Protein AF-A0AAQ0C1V3-F1 (afdb_monomer_lite)

Sequence (132 aa):
MPTQCWAPFVPSLKGVGTKANGDWIEDELAEVMGDAQLVGDVVSHWKALGENRKTLVFACNVMHSKRLAEAFFAVGVMAAHIDGYMPQHEVDEILRLYKAGKIKVLVSVAMLIKGFDDPAIACLVLAPPPSR

Secondary structure (DSSP, 8-state):
-PPEEE-------TT--B-TTS-B-HHHHHHHHT-HHHHHHHHHHHHHHSTT--EEEEESSHHHHHHHHHHHHHTT--EEEE-TTS-HHHHHHHHHHHHTTS-SEEEEESSTTTT---TT--EEEE-PPPP-

Radius of gyration: 14.63 Å; chains: 1; bounding box: 38×34×39 Å

Organism: NCBI:txid353

Foldseek 3Di:
DAADEDAPDAFDLVPFDADPVRHTDLVSVCPRCQPPVNLLSVLVVCVVPVVLFQAEEEDQDDNSLVSNCVNCVVVVAAEDEDEPVDDPVVVVVVLVCSLVVVHRYYYYYPPPPPPDDDVRHRYYHDPDNDDD

Structure (mmCIF, N/CA/C/O backbone):
data_AF-A0AAQ0C1V3-F1
#
_entry.id   AF-A0AAQ0C1V3-F1
#
loop_
_atom_site.group_PDB
_atom_site.id
_atom_site.type_symbol
_atom_site.label_atom_id
_atom_site.label_alt_id
_atom_site.label_comp_id
_atom_site.label_asym_id
_atom_site.label_entity_id
_atom_site.label_seq_id
_atom_site.pdbx_PDB_ins_code
_atom_site.Cartn_x
_atom_site.Cartn_y
_atom_site.Cartn_z
_atom_site.occupancy
_atom_site.B_iso_or_equiv
_atom_site.auth_seq_id
_atom_site.auth_comp_id
_atom_site.auth_asym_id
_atom_site.auth_atom_id
_atom_site.pdbx_PDB_model_num
ATOM 1 N N . MET A 1 1 ? 2.743 -4.540 20.259 1.00 41.16 1 MET A N 1
ATOM 2 C CA . MET A 1 1 ? 3.044 -5.809 19.554 1.00 41.16 1 MET A CA 1
ATOM 3 C C . MET A 1 1 ? 4.166 -5.536 18.564 1.00 41.16 1 MET A C 1
ATOM 5 O O . MET A 1 1 ? 4.175 -4.425 18.048 1.00 41.16 1 MET A O 1
ATOM 9 N N . PRO A 1 2 ? 5.119 -6.456 18.337 1.00 48.69 2 PRO A N 1
ATOM 10 C CA . PRO A 1 2 ? 6.228 -6.202 17.419 1.00 48.69 2 PRO A CA 1
ATOM 11 C C . PRO A 1 2 ? 5.731 -6.099 15.970 1.00 48.69 2 PRO A C 1
ATOM 13 O O . PRO A 1 2 ? 4.826 -6.831 15.566 1.00 48.69 2 PRO A O 1
ATOM 16 N N . THR A 1 3 ? 6.324 -5.187 15.202 1.00 46.56 3 THR A N 1
ATOM 17 C CA . THR A 1 3 ? 6.099 -5.031 13.761 1.00 46.56 3 THR A CA 1
ATOM 18 C C . THR A 1 3 ? 6.575 -6.294 13.041 1.00 46.56 3 THR A C 1
ATOM 20 O O . THR A 1 3 ? 7.722 -6.705 13.206 1.00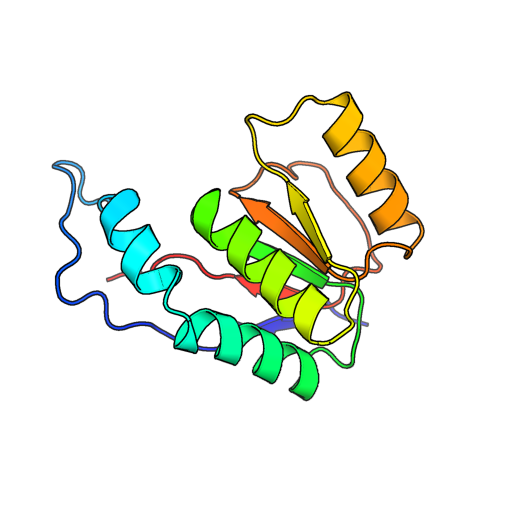 46.56 3 THR A O 1
ATOM 23 N N . GLN A 1 4 ? 5.702 -6.938 12.267 1.00 53.69 4 GLN A N 1
ATOM 24 C CA . GLN A 1 4 ? 6.043 -8.133 11.491 1.00 53.69 4 GLN A CA 1
ATOM 25 C C . GLN A 1 4 ? 6.336 -7.743 10.037 1.00 53.69 4 GLN A C 1
ATOM 27 O O . GLN A 1 4 ? 5.552 -7.031 9.409 1.00 53.69 4 GLN A O 1
ATOM 32 N N . CYS A 1 5 ? 7.468 -8.204 9.503 1.00 51.28 5 CYS A N 1
ATOM 33 C CA . CYS A 1 5 ? 7.867 -8.004 8.111 1.00 51.28 5 CYS A CA 1
ATOM 34 C C . CYS A 1 5 ? 7.591 -9.283 7.314 1.00 51.28 5 CYS A C 1
ATOM 36 O O . CYS A 1 5 ? 8.072 -10.349 7.697 1.00 51.28 5 CYS A O 1
ATOM 38 N N . TRP A 1 6 ? 6.841 -9.178 6.216 1.00 53.44 6 TRP A N 1
ATOM 39 C CA . TRP A 1 6 ? 6.493 -10.310 5.353 1.00 53.44 6 TRP A CA 1
ATOM 40 C C . TRP A 1 6 ? 6.889 -10.026 3.899 1.00 53.44 6 TRP A C 1
ATOM 42 O O . TRP A 1 6 ? 6.559 -8.974 3.353 1.00 53.44 6 TRP A O 1
ATOM 52 N N . ALA A 1 7 ? 7.575 -10.986 3.270 1.00 54.41 7 ALA A N 1
ATOM 53 C CA . ALA A 1 7 ? 7.902 -11.001 1.843 1.00 54.41 7 ALA A CA 1
ATOM 54 C C . ALA A 1 7 ? 7.282 -12.274 1.230 1.00 54.41 7 ALA A C 1
ATOM 56 O O . ALA A 1 7 ? 7.887 -13.342 1.308 1.00 54.41 7 ALA A O 1
ATOM 57 N N . PRO A 1 8 ? 6.035 -12.209 0.729 1.00 47.31 8 PRO A N 1
ATOM 58 C CA . PRO A 1 8 ? 5.234 -13.404 0.453 1.00 47.31 8 PRO A CA 1
ATOM 59 C C . PRO A 1 8 ? 5.656 -14.179 -0.802 1.00 47.31 8 PRO A C 1
ATOM 61 O O . PRO A 1 8 ? 5.300 -15.347 -0.929 1.00 47.31 8 PRO A O 1
ATOM 64 N N . PHE A 1 9 ? 6.403 -13.573 -1.730 1.00 51.69 9 PHE A N 1
ATOM 65 C CA . PHE A 1 9 ? 6.738 -14.228 -2.991 1.00 51.69 9 PHE A CA 1
ATOM 66 C C . PHE A 1 9 ? 7.988 -13.639 -3.653 1.00 51.69 9 PHE A C 1
ATOM 68 O O . PHE A 1 9 ? 8.210 -12.429 -3.614 1.00 51.69 9 PHE A O 1
ATOM 75 N N . VAL A 1 10 ? 8.778 -14.506 -4.291 1.00 54.78 10 VAL A N 1
ATOM 76 C CA . VAL A 1 10 ? 9.907 -14.138 -5.154 1.00 54.78 10 VAL A CA 1
ATOM 77 C C . VAL A 1 10 ? 9.465 -14.342 -6.607 1.00 54.78 10 VAL A C 1
ATOM 79 O O . VAL A 1 10 ? 9.439 -15.485 -7.068 1.00 54.78 10 VAL A O 1
ATOM 82 N N . PRO A 1 11 ? 9.081 -13.281 -7.338 1.00 54.84 11 PRO A N 1
ATOM 83 C CA . PRO A 1 11 ? 8.719 -13.415 -8.742 1.00 54.84 11 PRO A CA 1
ATOM 84 C C . PRO A 1 11 ? 9.906 -13.848 -9.595 1.00 54.84 11 PRO A C 1
ATOM 86 O O . PRO A 1 11 ? 11.049 -13.452 -9.363 1.00 54.84 11 PRO A O 1
ATOM 89 N N . SER A 1 12 ? 9.630 -14.658 -10.619 1.00 52.31 12 SER A N 1
ATOM 90 C CA . SER A 1 12 ? 10.643 -15.018 -11.606 1.00 52.31 12 SER A CA 1
ATOM 91 C C . SER A 1 12 ? 10.926 -13.811 -12.501 1.00 52.31 12 SER A C 1
ATOM 93 O O . SER A 1 12 ? 10.111 -13.462 -13.345 1.00 52.31 12 SER A O 1
ATOM 95 N N . LEU A 1 13 ? 12.099 -13.194 -12.351 1.00 57.50 13 LEU A N 1
ATOM 96 C CA . LEU A 1 13 ? 12.545 -12.061 -13.177 1.00 57.50 13 LEU A CA 1
ATOM 97 C C . LEU A 1 13 ? 13.095 -12.485 -14.556 1.00 57.50 13 LEU A C 1
ATOM 99 O O . LEU A 1 13 ? 13.924 -11.790 -15.147 1.00 57.50 13 LEU A O 1
ATOM 103 N N . LYS A 1 14 ? 12.695 -13.652 -15.078 1.00 52.41 14 LYS A N 1
ATOM 104 C CA . LYS A 1 14 ? 13.145 -14.111 -16.400 1.00 52.41 14 LYS A CA 1
ATOM 105 C C . LYS A 1 14 ? 12.630 -13.147 -17.472 1.00 52.41 14 LYS A C 1
ATOM 107 O O . LYS A 1 14 ? 11.437 -13.118 -17.739 1.00 52.41 14 LYS A O 1
ATOM 112 N N . GLY A 1 15 ? 13.545 -12.415 -18.104 1.00 53.94 15 GLY A N 1
ATOM 113 C CA . GLY A 1 15 ? 13.232 -11.475 -19.182 1.00 53.94 15 GLY A CA 1
ATOM 114 C C . GLY A 1 15 ? 13.346 -10.001 -18.801 1.00 53.94 15 GLY A C 1
ATOM 115 O O . GLY A 1 15 ? 13.261 -9.181 -19.700 1.00 53.94 15 GLY A O 1
ATOM 116 N N . VAL A 1 16 ? 13.603 -9.673 -17.528 1.00 56.62 16 VAL A N 1
ATOM 117 C CA . VAL A 1 16 ? 13.921 -8.298 -17.116 1.00 56.62 16 VAL A CA 1
ATOM 118 C C . VAL A 1 16 ? 15.374 -7.997 -17.487 1.00 56.62 16 VAL A C 1
ATOM 120 O O . VAL A 1 16 ? 16.303 -8.677 -17.047 1.00 56.62 16 VAL A O 1
ATOM 123 N N . GLY A 1 17 ? 15.581 -6.992 -18.320 1.00 58.44 17 GLY A N 1
ATOM 124 C CA . GLY A 1 17 ? 16.875 -6.479 -18.721 1.00 58.44 17 GLY A CA 1
ATOM 125 C C . GLY A 1 17 ? 17.565 -5.729 -17.586 1.00 58.44 17 GLY A C 1
ATOM 126 O O . GLY A 1 17 ? 16.956 -5.276 -16.614 1.00 58.44 17 GLY A O 1
ATOM 127 N N . THR A 1 18 ? 18.880 -5.597 -17.710 1.00 58.47 18 THR A N 1
ATOM 128 C CA . THR A 1 18 ? 19.730 -4.905 -16.737 1.00 58.47 18 THR A CA 1
ATOM 129 C C . THR A 1 18 ? 20.393 -3.695 -17.373 1.00 58.47 18 THR A C 1
ATOM 131 O O . THR A 1 18 ? 20.932 -3.781 -18.479 1.00 58.47 18 THR A O 1
ATOM 134 N N . LYS A 1 19 ? 20.403 -2.578 -16.645 1.00 61.22 19 LYS A N 1
ATOM 135 C CA . LYS A 1 19 ? 21.213 -1.398 -16.953 1.00 61.22 19 LYS A CA 1
ATOM 136 C C . LYS A 1 19 ? 22.705 -1.753 -16.833 1.00 61.22 19 LYS A C 1
ATOM 138 O O . LYS A 1 19 ? 23.089 -2.712 -16.165 1.00 61.22 19 LYS A O 1
ATOM 143 N N . ALA A 1 20 ? 23.571 -0.953 -17.457 1.00 56.00 20 ALA A N 1
ATOM 144 C CA . ALA A 1 20 ? 25.024 -1.184 -17.482 1.00 56.00 20 ALA A CA 1
ATOM 145 C C . ALA A 1 20 ? 25.689 -1.202 -16.087 1.00 56.00 20 ALA A C 1
ATOM 147 O O . ALA A 1 20 ? 26.798 -1.708 -15.939 1.00 56.00 20 ALA A O 1
ATOM 148 N N . ASN A 1 21 ? 25.015 -0.665 -15.068 1.00 56.31 21 ASN A N 1
ATOM 149 C CA . ASN A 1 21 ? 25.453 -0.654 -13.673 1.00 56.31 21 ASN A CA 1
ATOM 150 C C . ASN A 1 21 ? 25.007 -1.896 -12.871 1.00 56.31 21 ASN A C 1
ATOM 152 O O . ASN A 1 21 ? 25.318 -1.984 -11.687 1.00 56.31 21 ASN A O 1
ATOM 156 N N . GLY A 1 22 ? 24.303 -2.847 -13.493 1.00 54.12 22 GLY A N 1
ATOM 157 C CA . GLY A 1 22 ? 23.808 -4.059 -12.837 1.00 54.12 22 GLY A CA 1
ATOM 158 C C . GLY A 1 22 ? 22.430 -3.925 -12.182 1.00 54.12 22 GLY A C 1
ATOM 159 O O . GLY A 1 22 ? 21.919 -4.932 -11.694 1.00 54.12 22 GLY A O 1
ATOM 160 N N . ASP A 1 23 ? 21.810 -2.742 -12.214 1.00 56.88 23 ASP A N 1
ATOM 161 C CA . ASP A 1 23 ? 20.431 -2.556 -11.759 1.00 56.88 23 ASP A CA 1
ATOM 162 C C . ASP A 1 23 ? 19.435 -3.079 -12.800 1.00 56.88 23 ASP A C 1
ATOM 164 O O . ASP A 1 23 ? 19.686 -3.042 -14.008 1.00 56.88 23 ASP A O 1
ATOM 168 N N . TRP A 1 24 ? 18.271 -3.535 -12.344 1.00 57.62 24 TRP A N 1
ATOM 169 C CA . TRP A 1 24 ? 17.168 -3.895 -13.232 1.00 57.62 24 TRP A CA 1
ATOM 170 C C . TRP A 1 24 ? 16.644 -2.669 -13.994 1.00 57.62 24 TRP A C 1
ATOM 172 O O . TRP A 1 24 ? 16.642 -1.544 -13.483 1.00 57.62 24 TRP A O 1
ATOM 182 N N . ILE A 1 25 ? 16.177 -2.881 -15.225 1.00 66.69 25 ILE A N 1
ATOM 183 C CA . ILE A 1 25 ? 15.401 -1.872 -15.950 1.00 66.69 25 ILE A CA 1
ATOM 184 C C . ILE A 1 25 ? 14.067 -1.709 -15.213 1.00 66.69 25 ILE A C 1
ATOM 186 O O . ILE A 1 25 ? 13.277 -2.644 -15.121 1.00 66.69 25 ILE A O 1
ATOM 190 N N . GLU A 1 26 ? 13.844 -0.520 -14.649 1.00 62.66 26 GLU A N 1
ATOM 191 C CA . GLU A 1 26 ? 12.708 -0.219 -13.765 1.00 62.66 26 GLU A CA 1
ATOM 192 C C . GLU A 1 26 ? 11.346 -0.492 -14.409 1.00 62.66 26 GLU A C 1
ATOM 194 O O . GLU A 1 26 ? 10.446 -0.967 -13.718 1.00 62.66 26 GLU A O 1
ATOM 199 N N . ASP A 1 27 ? 11.214 -0.236 -15.713 1.00 63.22 27 ASP A N 1
ATOM 200 C CA . ASP A 1 27 ? 9.973 -0.438 -16.466 1.00 63.22 27 ASP A CA 1
ATOM 201 C C . ASP A 1 27 ? 9.672 -1.925 -16.693 1.00 63.22 27 ASP A C 1
ATOM 203 O O . ASP A 1 27 ? 8.562 -2.379 -16.439 1.00 63.22 27 ASP A O 1
ATOM 207 N N . GLU A 1 28 ? 10.665 -2.726 -17.078 1.00 65.00 28 GLU A N 1
ATOM 208 C CA . GLU A 1 28 ? 10.483 -4.173 -17.264 1.00 65.00 28 GLU A CA 1
ATOM 209 C C . GLU A 1 28 ? 10.255 -4.883 -15.922 1.00 65.00 28 GLU A C 1
ATOM 211 O O . GLU A 1 28 ? 9.440 -5.799 -15.799 1.00 65.00 28 GLU A O 1
ATOM 216 N N . LEU A 1 29 ? 10.919 -4.405 -14.868 1.00 63.66 29 LEU A N 1
ATOM 217 C CA . LEU A 1 29 ? 10.651 -4.850 -13.509 1.00 63.66 29 LEU A CA 1
ATOM 218 C C . LEU A 1 29 ? 9.227 -4.470 -13.069 1.00 63.66 29 LEU A C 1
ATOM 220 O O . LEU A 1 29 ? 8.579 -5.249 -12.371 1.00 63.66 29 LEU A O 1
ATOM 224 N N . ALA A 1 30 ? 8.724 -3.299 -13.476 1.00 62.28 30 ALA A N 1
ATOM 225 C CA . ALA A 1 30 ? 7.355 -2.862 -13.208 1.00 62.28 30 ALA A CA 1
ATOM 226 C C . ALA A 1 30 ? 6.318 -3.827 -13.765 1.00 62.28 30 ALA A C 1
ATOM 228 O O . ALA A 1 30 ? 5.297 -4.050 -13.119 1.00 62.28 30 ALA A O 1
ATOM 229 N N . GLU A 1 31 ? 6.556 -4.355 -14.962 1.00 66.50 31 GLU A N 1
ATOM 230 C CA . GLU A 1 31 ? 5.628 -5.272 -15.613 1.00 66.50 31 GLU A CA 1
ATOM 231 C C . GLU A 1 31 ? 5.538 -6.587 -14.845 1.00 66.50 31 GLU A C 1
ATOM 233 O O . GLU A 1 31 ? 4.436 -7.017 -14.507 1.00 66.50 31 GLU A O 1
ATOM 238 N N . VAL A 1 32 ? 6.685 -7.166 -14.478 1.00 65.06 32 VAL A N 1
ATOM 239 C CA . VAL A 1 32 ? 6.737 -8.424 -13.717 1.00 65.06 32 VAL A CA 1
ATOM 240 C C . VAL A 1 32 ? 6.178 -8.251 -12.302 1.00 65.06 32 VAL A C 1
ATOM 242 O O . VAL A 1 32 ? 5.419 -9.090 -11.822 1.00 65.06 32 VAL A O 1
ATOM 245 N N . MET A 1 33 ? 6.527 -7.158 -11.620 1.00 64.19 33 MET A N 1
ATOM 246 C CA . MET A 1 33 ? 6.052 -6.884 -10.256 1.00 64.19 33 MET A CA 1
ATOM 247 C C . MET A 1 33 ? 4.602 -6.381 -10.228 1.00 64.19 33 MET A C 1
ATOM 249 O O . MET A 1 33 ? 3.918 -6.505 -9.219 1.00 64.19 33 MET A O 1
ATOM 253 N N . GLY A 1 34 ? 4.130 -5.788 -11.320 1.00 58.06 34 GLY A N 1
ATOM 254 C CA . GLY A 1 34 ? 2.763 -5.313 -11.486 1.00 58.06 34 GLY A CA 1
ATOM 255 C C . GLY A 1 34 ? 1.806 -6.381 -12.008 1.00 58.06 34 GLY A C 1
ATOM 256 O O . GLY A 1 34 ? 0.646 -6.041 -12.260 1.00 58.06 34 GLY A O 1
ATOM 257 N N . ASP A 1 35 ? 2.271 -7.619 -12.204 1.00 68.56 35 ASP A N 1
ATOM 258 C CA . ASP A 1 35 ? 1.442 -8.751 -12.606 1.00 68.56 35 ASP A CA 1
ATOM 259 C C . ASP A 1 35 ? 0.248 -8.903 -11.646 1.00 68.56 35 ASP A C 1
ATOM 261 O O . ASP A 1 35 ? 0.384 -8.840 -10.419 1.00 68.56 35 ASP A O 1
ATOM 265 N N . ALA A 1 36 ? -0.948 -9.067 -12.216 1.00 61.41 36 ALA A N 1
ATOM 266 C CA . ALA A 1 36 ? -2.195 -9.121 -11.460 1.00 61.41 36 ALA A CA 1
ATOM 267 C C . ALA A 1 36 ? -2.211 -10.267 -10.435 1.00 61.41 36 ALA A C 1
ATOM 269 O O . ALA A 1 36 ? -2.813 -10.120 -9.367 1.00 61.41 36 ALA A O 1
ATOM 270 N N . GLN A 1 37 ? -1.529 -11.378 -10.729 1.00 65.00 37 GLN A N 1
ATOM 271 C CA . GLN A 1 37 ? -1.379 -12.493 -9.804 1.00 65.00 37 GLN A CA 1
ATOM 272 C C . GLN A 1 37 ? -0.539 -12.081 -8.592 1.00 65.00 37 GLN A C 1
ATOM 274 O O . GLN A 1 37 ? -0.953 -12.310 -7.459 1.00 65.00 37 GLN A O 1
ATOM 279 N N . LEU A 1 38 ? 0.581 -11.387 -8.812 1.00 66.50 38 LEU A N 1
ATOM 280 C CA . LEU A 1 38 ? 1.462 -10.944 -7.730 1.00 66.50 38 LEU A CA 1
ATOM 281 C C . LEU A 1 38 ? 0.771 -9.938 -6.802 1.00 66.50 38 LEU A C 1
ATOM 283 O O . LEU A 1 38 ? 0.845 -10.048 -5.577 1.00 66.50 38 LEU A O 1
ATOM 287 N N . VAL A 1 39 ? 0.046 -8.982 -7.382 1.00 72.00 39 VAL A N 1
ATOM 288 C CA . VAL A 1 39 ? -0.744 -7.999 -6.627 1.00 72.00 39 VAL A CA 1
ATOM 289 C C . VAL A 1 39 ? -1.861 -8.690 -5.829 1.00 72.00 39 VAL A C 1
ATOM 291 O O . VAL A 1 39 ? -2.069 -8.377 -4.652 1.00 72.00 39 VAL A O 1
ATOM 294 N N . GLY A 1 40 ? -2.555 -9.661 -6.432 1.00 68.19 40 GLY A N 1
ATOM 295 C CA . GLY A 1 40 ? -3.589 -10.457 -5.764 1.00 68.19 40 GLY A CA 1
ATOM 296 C C . GLY A 1 40 ? -3.047 -11.309 -4.612 1.00 68.19 40 GLY A C 1
ATOM 297 O O . GLY A 1 40 ? -3.672 -11.388 -3.545 1.00 68.19 40 GLY A O 1
ATOM 298 N N . ASP A 1 41 ? -1.857 -11.884 -4.784 1.00 75.44 41 ASP A N 1
ATOM 299 C CA . ASP A 1 41 ? -1.170 -12.656 -3.752 1.00 75.44 41 ASP A CA 1
ATOM 300 C C . ASP A 1 41 ? -0.799 -11.771 -2.558 1.00 75.44 41 ASP A C 1
ATOM 302 O O . ASP A 1 41 ? -1.008 -12.182 -1.415 1.00 75.44 41 ASP A O 1
ATOM 306 N N . VAL A 1 42 ? -0.332 -10.536 -2.782 1.00 77.88 42 VAL A N 1
ATOM 307 C CA . VAL A 1 42 ? -0.023 -9.586 -1.695 1.00 77.88 42 VAL A CA 1
ATOM 308 C C . VAL A 1 42 ? -1.259 -9.296 -0.839 1.00 77.88 42 VAL A C 1
ATOM 310 O O . VAL A 1 42 ? -1.188 -9.376 0.391 1.00 77.88 42 VAL A O 1
ATOM 313 N N . VAL A 1 43 ? -2.405 -9.005 -1.461 1.00 81.56 43 VAL A N 1
ATOM 314 C CA . VAL A 1 43 ? -3.658 -8.721 -0.738 1.00 81.56 43 VAL A CA 1
ATOM 315 C C . VAL A 1 43 ? -4.157 -9.959 0.016 1.00 81.56 43 VAL A C 1
ATOM 317 O O . VAL A 1 43 ? -4.586 -9.856 1.170 1.00 81.56 43 VAL A O 1
ATOM 320 N N . SER A 1 44 ? -4.062 -11.139 -0.601 1.00 80.19 44 SER A N 1
ATOM 321 C CA . SER A 1 44 ? -4.478 -12.410 0.005 1.00 80.19 44 SER A CA 1
ATOM 322 C C . SER A 1 44 ? -3.624 -12.770 1.223 1.00 80.19 44 SER A C 1
ATOM 324 O O . SER A 1 44 ? -4.163 -13.080 2.289 1.00 80.19 44 SER A O 1
ATOM 326 N N . HIS A 1 45 ? -2.299 -12.639 1.112 1.00 78.50 45 HIS A N 1
ATOM 327 C CA . HIS A 1 45 ? -1.375 -12.842 2.229 1.00 78.50 45 HIS A CA 1
ATOM 328 C C . HIS A 1 45 ? -1.594 -11.817 3.338 1.00 78.50 45 HIS A C 1
ATOM 330 O O . HIS A 1 45 ? -1.631 -12.178 4.515 1.00 78.50 45 HIS A O 1
ATOM 336 N N . TRP A 1 46 ? -1.804 -10.546 2.986 1.00 83.69 46 TRP A N 1
ATOM 337 C CA . TRP A 1 46 ? -2.136 -9.515 3.963 1.00 83.69 46 TRP A CA 1
ATOM 338 C C . TRP A 1 46 ? -3.430 -9.836 4.719 1.00 83.69 46 TRP A C 1
ATOM 340 O O . TRP A 1 46 ? -3.498 -9.647 5.932 1.00 83.69 46 TRP A O 1
ATOM 350 N N . LYS A 1 47 ? -4.446 -10.380 4.046 1.00 80.44 47 LYS A N 1
ATOM 351 C CA . LYS A 1 47 ? -5.696 -10.786 4.698 1.00 80.44 47 LYS A CA 1
ATOM 352 C C . LYS A 1 47 ? -5.495 -11.975 5.643 1.00 80.44 47 LYS A C 1
ATOM 354 O O . LYS A 1 47 ? -6.093 -11.992 6.715 1.00 80.44 47 LYS A O 1
ATOM 359 N N . ALA A 1 48 ? -4.649 -12.934 5.265 1.00 77.62 48 ALA A N 1
ATOM 360 C CA . ALA A 1 48 ? -4.366 -14.126 6.063 1.00 77.62 48 ALA A CA 1
ATOM 361 C C . ALA A 1 48 ? -3.458 -13.853 7.279 1.00 77.62 48 ALA A C 1
ATOM 363 O O . ALA A 1 48 ? -3.661 -14.447 8.333 1.00 77.62 48 ALA A O 1
ATOM 364 N N . LEU A 1 49 ? -2.468 -12.964 7.141 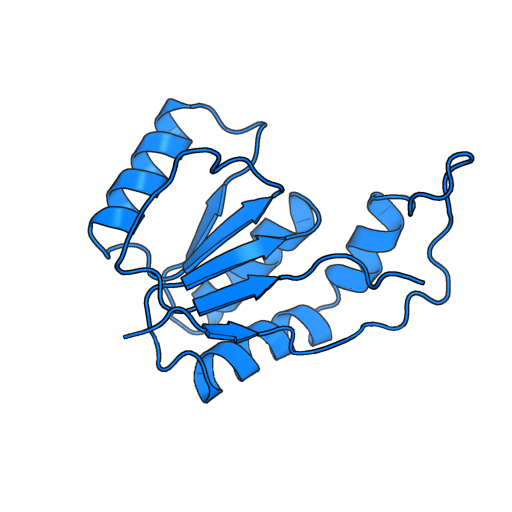1.00 70.62 49 LEU A N 1
ATOM 365 C CA . LEU A 1 49 ? -1.378 -12.775 8.117 1.00 70.62 49 LEU A CA 1
ATOM 366 C C . LEU A 1 49 ? -1.366 -11.382 8.761 1.00 70.62 49 LEU A C 1
ATOM 368 O O . LEU A 1 49 ? -0.881 -11.177 9.876 1.00 70.62 49 LEU A O 1
ATOM 372 N N . GLY A 1 50 ? -1.873 -10.383 8.045 1.00 67.62 50 GLY A N 1
ATOM 373 C CA . GLY A 1 50 ? -1.903 -8.995 8.489 1.00 67.62 50 GLY A CA 1
ATOM 374 C C . GLY A 1 50 ? -2.975 -8.720 9.538 1.00 67.62 50 GLY A C 1
ATOM 375 O O . GLY A 1 50 ? -2.902 -7.670 10.171 1.00 67.62 50 GLY A O 1
ATOM 376 N N . GLU A 1 51 ? -3.936 -9.630 9.749 1.00 70.69 51 GLU A N 1
ATOM 377 C CA . GLU A 1 51 ? -5.059 -9.490 10.698 1.00 70.69 51 GLU A CA 1
ATOM 378 C C . GLU A 1 51 ? -5.806 -8.142 10.569 1.00 70.69 51 GLU A C 1
ATOM 380 O O . GLU A 1 51 ? -6.294 -7.582 11.548 1.00 70.69 51 GLU A O 1
ATOM 385 N N . ASN A 1 52 ? -5.866 -7.563 9.360 1.00 75.12 52 ASN A N 1
ATOM 386 C CA . ASN A 1 52 ? -6.462 -6.241 9.108 1.00 75.12 52 ASN A CA 1
ATOM 387 C C . ASN A 1 52 ? -5.831 -5.093 9.941 1.00 75.12 52 ASN A C 1
ATOM 389 O O . ASN A 1 52 ? -6.472 -4.084 10.287 1.00 75.12 52 ASN A O 1
ATOM 393 N N . ARG A 1 53 ? -4.549 -5.244 10.295 1.00 82.38 53 ARG A N 1
ATOM 394 C CA . ARG A 1 53 ? -3.769 -4.240 11.024 1.00 82.38 53 ARG A CA 1
ATOM 395 C C . ARG A 1 53 ? -3.337 -3.100 10.103 1.00 82.38 53 ARG A C 1
ATOM 397 O O . ARG A 1 53 ? -3.295 -3.221 8.879 1.00 82.38 53 ARG A O 1
ATOM 404 N N . LYS A 1 54 ? -3.020 -1.959 10.710 1.00 87.00 54 LYS A N 1
ATOM 405 C CA . LYS A 1 54 ? -2.490 -0.794 9.998 1.00 87.00 54 LYS A CA 1
ATOM 406 C C . LYS A 1 54 ? -1.135 -1.143 9.376 1.00 87.00 54 LYS A C 1
ATOM 408 O O . LYS A 1 54 ? -0.265 -1.691 10.058 1.00 87.00 54 LYS A O 1
ATOM 413 N N . THR A 1 55 ? -1.013 -0.906 8.073 1.00 86.81 55 THR A N 1
ATOM 414 C CA . THR A 1 55 ? 0.021 -1.527 7.235 1.00 86.81 55 THR A CA 1
ATOM 415 C C . THR A 1 55 ? 0.676 -0.515 6.316 1.00 86.81 55 THR A C 1
ATOM 417 O O . THR A 1 55 ? -0.001 0.300 5.691 1.00 86.81 55 THR A O 1
ATOM 420 N N . LEU A 1 56 ? 1.994 -0.634 6.195 1.00 86.62 56 LEU A N 1
ATOM 421 C CA . LEU A 1 56 ? 2.794 0.099 5.231 1.00 86.62 56 LEU A CA 1
ATOM 422 C C . LEU A 1 56 ? 3.354 -0.876 4.185 1.00 86.62 56 LEU A C 1
ATOM 424 O O . LEU A 1 56 ? 3.910 -1.920 4.531 1.00 86.62 56 LEU A O 1
ATOM 428 N N . VAL A 1 57 ? 3.211 -0.535 2.908 1.00 85.25 57 VAL A N 1
ATOM 429 C CA . VAL A 1 57 ? 3.664 -1.339 1.767 1.00 85.25 57 VAL A CA 1
ATOM 430 C C . VAL A 1 57 ? 4.665 -0.529 0.954 1.00 85.25 57 VAL A C 1
ATOM 432 O O . VAL A 1 57 ? 4.398 0.624 0.622 1.00 85.25 57 VAL A O 1
ATOM 435 N N . PHE A 1 58 ? 5.800 -1.128 0.603 1.00 81.94 58 PHE A N 1
ATOM 436 C CA . PHE A 1 58 ? 6.777 -0.526 -0.300 1.00 81.94 58 PHE A CA 1
ATOM 437 C C . PHE A 1 58 ? 6.669 -1.146 -1.689 1.00 81.94 58 PHE A C 1
ATOM 439 O O . PHE A 1 58 ? 6.949 -2.332 -1.870 1.00 81.94 58 PHE A O 1
ATOM 446 N N . ALA 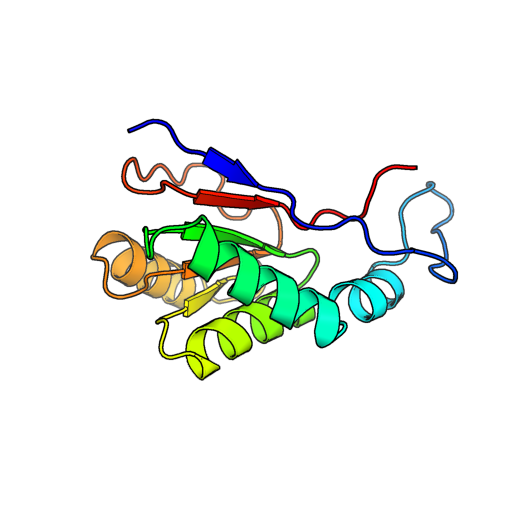A 1 59 ? 6.280 -0.328 -2.663 1.00 81.69 59 ALA A N 1
ATOM 447 C CA . ALA A 1 59 ? 6.217 -0.710 -4.066 1.00 81.69 59 ALA A CA 1
ATOM 448 C C . ALA A 1 59 ? 7.516 -0.347 -4.800 1.00 81.69 59 ALA A C 1
ATOM 450 O O . ALA A 1 59 ? 8.230 0.583 -4.419 1.00 81.69 59 ALA A O 1
ATOM 451 N N . CYS A 1 60 ? 7.784 -1.050 -5.900 1.00 74.62 60 CYS A N 1
ATOM 452 C CA . CYS A 1 60 ? 8.969 -0.827 -6.729 1.00 74.62 60 CYS A CA 1
ATOM 453 C C . CYS A 1 60 ? 8.888 0.443 -7.597 1.00 74.62 60 CYS A C 1
ATOM 455 O O . CYS A 1 60 ? 9.923 1.012 -7.919 1.00 74.62 60 CYS A O 1
ATOM 457 N N . ASN A 1 61 ? 7.685 0.903 -7.965 1.00 78.00 61 ASN A N 1
ATOM 458 C CA . ASN A 1 61 ? 7.462 2.138 -8.727 1.00 78.00 61 ASN A CA 1
ATOM 459 C C . ASN A 1 61 ? 6.022 2.671 -8.568 1.00 78.00 61 ASN A C 1
ATOM 461 O O . ASN A 1 61 ? 5.165 2.064 -7.914 1.00 78.00 61 ASN A O 1
ATOM 465 N N . VAL A 1 62 ? 5.759 3.818 -9.200 1.00 84.38 62 VAL A N 1
ATOM 466 C CA . VAL A 1 62 ? 4.467 4.526 -9.186 1.00 84.38 62 VAL A CA 1
ATOM 467 C C . VAL A 1 62 ? 3.326 3.666 -9.724 1.00 84.38 62 VAL A C 1
ATOM 469 O O . VAL A 1 62 ? 2.269 3.602 -9.103 1.00 84.38 62 VAL A O 1
ATOM 472 N N . MET A 1 63 ? 3.527 2.955 -10.832 1.00 83.38 63 MET A N 1
ATOM 473 C CA . MET A 1 63 ? 2.474 2.115 -11.412 1.00 83.38 63 MET A CA 1
ATOM 474 C C . MET A 1 63 ? 2.083 0.975 -10.462 1.00 83.38 63 MET A C 1
ATOM 476 O O . MET A 1 63 ? 0.903 0.763 -10.186 1.00 83.38 63 MET A O 1
ATOM 480 N N . HIS A 1 64 ? 3.073 0.276 -9.908 1.00 80.81 64 HIS A N 1
ATOM 481 C CA . HIS A 1 64 ? 2.850 -0.828 -8.981 1.00 80.81 64 HIS A CA 1
ATOM 482 C C . HIS A 1 64 ? 2.173 -0.359 -7.685 1.00 80.81 64 HIS A C 1
ATOM 484 O O . HIS A 1 64 ? 1.229 -0.995 -7.221 1.00 80.81 64 HIS A O 1
ATOM 490 N N . SER A 1 65 ? 2.585 0.784 -7.123 1.00 86.62 65 SER A N 1
ATOM 491 C CA . SER A 1 65 ? 1.937 1.317 -5.914 1.00 86.62 65 SER A CA 1
ATOM 492 C C . SER A 1 65 ? 0.456 1.643 -6.116 1.00 86.62 65 SER A C 1
ATOM 494 O O . SER A 1 65 ? -0.352 1.341 -5.237 1.00 86.62 65 SER A O 1
ATOM 496 N N . LYS A 1 66 ? 0.089 2.200 -7.276 1.00 89.94 66 LYS A N 1
ATOM 497 C CA . LYS A 1 66 ? -1.311 2.465 -7.634 1.00 89.94 66 LYS A CA 1
ATOM 498 C C . LYS A 1 66 ? -2.110 1.169 -7.759 1.00 89.94 66 LYS A C 1
ATOM 500 O O . LYS A 1 66 ? -3.146 1.046 -7.112 1.00 89.94 66 LYS A O 1
ATOM 505 N N . ARG A 1 67 ? -1.579 0.165 -8.470 1.00 88.31 67 ARG A N 1
ATOM 506 C CA . ARG A 1 67 ? -2.217 -1.162 -8.599 1.00 88.31 67 ARG A CA 1
ATOM 507 C C . ARG A 1 67 ? -2.436 -1.846 -7.248 1.00 88.31 67 ARG A C 1
ATOM 509 O O . ARG A 1 67 ? -3.500 -2.409 -7.012 1.00 88.31 67 ARG A O 1
ATOM 516 N N . LEU A 1 68 ? -1.460 -1.774 -6.342 1.00 87.12 68 LEU A N 1
ATOM 517 C CA . LEU A 1 68 ? -1.601 -2.303 -4.982 1.00 87.12 68 LEU A CA 1
ATOM 518 C C . LEU A 1 68 ? -2.711 -1.583 -4.208 1.00 87.12 68 LEU A C 1
ATOM 520 O O . LEU A 1 68 ? -3.551 -2.242 -3.597 1.00 87.12 68 LEU A O 1
ATOM 524 N N . ALA A 1 69 ? -2.737 -0.247 -4.240 1.00 91.81 69 ALA A N 1
ATOM 525 C CA . ALA A 1 69 ? -3.775 0.533 -3.568 1.00 91.81 69 ALA A CA 1
ATOM 526 C C . ALA A 1 69 ? -5.178 0.206 -4.115 1.00 91.81 69 ALA A C 1
ATOM 528 O O . ALA A 1 69 ? -6.104 -0.013 -3.332 1.00 91.81 69 ALA A O 1
ATOM 529 N N . GLU A 1 70 ? -5.320 0.089 -5.437 1.00 91.44 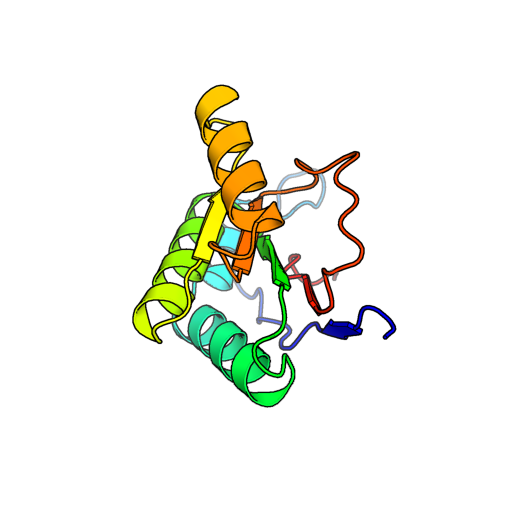70 GLU A N 1
ATOM 530 C CA . GLU A 1 70 ? -6.559 -0.337 -6.099 1.00 91.44 70 GLU A CA 1
ATOM 531 C C . GLU A 1 70 ? -6.978 -1.752 -5.686 1.00 91.44 70 GLU A C 1
ATOM 533 O O . GLU A 1 70 ? -8.149 -1.982 -5.388 1.00 91.44 70 GLU A O 1
ATOM 538 N N . ALA A 1 71 ? -6.038 -2.696 -5.602 1.00 89.56 71 ALA A N 1
ATOM 539 C CA . ALA A 1 71 ? -6.330 -4.071 -5.210 1.00 89.56 71 ALA A CA 1
ATOM 540 C C . ALA A 1 71 ? -6.805 -4.183 -3.752 1.00 89.56 71 ALA A C 1
ATOM 542 O O . ALA A 1 71 ? -7.743 -4.928 -3.463 1.00 89.56 71 ALA A O 1
ATOM 543 N N . PHE A 1 72 ? -6.216 -3.409 -2.834 1.00 91.38 72 PHE A N 1
ATOM 544 C CA . PHE A 1 72 ? -6.732 -3.297 -1.466 1.00 91.38 72 PHE A CA 1
ATOM 545 C C . PHE A 1 72 ? -8.131 -2.670 -1.443 1.00 91.38 72 PHE A C 1
ATOM 547 O O . PHE A 1 72 ? -9.030 -3.184 -0.773 1.00 91.38 72 PHE A O 1
ATOM 554 N N . PHE A 1 73 ? -8.344 -1.602 -2.213 1.00 91.19 73 PHE A N 1
ATOM 555 C CA . PHE A 1 73 ? -9.647 -0.948 -2.296 1.00 91.19 73 PHE A CA 1
ATOM 556 C C . PHE A 1 73 ? -10.732 -1.887 -2.847 1.00 91.19 73 PHE A C 1
ATOM 558 O O . PHE A 1 73 ? -11.830 -1.946 -2.293 1.00 91.19 73 PHE A O 1
ATOM 565 N N . ALA A 1 74 ? -10.409 -2.695 -3.862 1.00 89.94 74 ALA A N 1
ATOM 566 C CA . ALA A 1 74 ? -11.315 -3.670 -4.472 1.00 89.94 74 ALA A CA 1
ATOM 567 C C . ALA A 1 74 ? -11.812 -4.746 -3.489 1.00 89.94 74 ALA A C 1
ATOM 569 O O . ALA A 1 74 ? -12.901 -5.290 -3.670 1.00 89.94 74 ALA A O 1
ATOM 570 N N . VAL A 1 75 ? -11.055 -5.029 -2.423 1.00 88.94 75 VAL A N 1
ATOM 571 C CA . VAL A 1 75 ? -11.464 -5.949 -1.345 1.00 88.94 75 VAL A CA 1
ATOM 572 C C . VAL A 1 75 ? -12.035 -5.227 -0.115 1.00 88.94 75 VAL A C 1
ATOM 574 O O . VAL A 1 75 ? -12.183 -5.837 0.947 1.00 88.94 75 VAL A O 1
ATOM 577 N N . GLY A 1 76 ? -12.367 -3.938 -0.244 1.00 90.75 76 GLY A N 1
ATOM 578 C CA . GLY A 1 76 ? -12.990 -3.127 0.805 1.00 90.75 76 GLY A CA 1
ATOM 579 C C . GLY A 1 76 ? -12.015 -2.571 1.847 1.00 90.75 76 GLY A C 1
ATOM 580 O O . GLY A 1 76 ? -12.439 -2.181 2.937 1.00 90.75 76 GLY A O 1
ATOM 581 N N . VAL A 1 77 ? -10.714 -2.540 1.551 1.00 92.00 77 VAL A N 1
ATOM 582 C CA . VAL A 1 77 ? -9.684 -2.007 2.451 1.00 92.00 77 VAL A CA 1
ATOM 583 C C . VAL A 1 77 ? -9.287 -0.612 1.991 1.00 92.00 77 VAL A C 1
ATOM 585 O O . VAL A 1 77 ? -8.772 -0.432 0.893 1.00 92.00 77 VAL A O 1
ATOM 588 N N . MET A 1 78 ? -9.483 0.388 2.853 1.00 94.75 78 MET A N 1
ATOM 589 C CA . MET A 1 78 ? -9.057 1.758 2.562 1.00 94.75 78 MET A CA 1
ATOM 590 C C . MET A 1 78 ? -7.534 1.820 2.430 1.00 94.75 78 MET A C 1
ATOM 592 O O . MET A 1 78 ? -6.814 1.705 3.428 1.00 94.75 78 MET A O 1
ATOM 596 N N . ALA A 1 79 ? -7.060 2.025 1.206 1.00 93.81 79 ALA A N 1
ATOM 597 C CA . ALA A 1 79 ? -5.652 2.136 0.876 1.00 93.81 79 ALA A CA 1
ATOM 598 C C . ALA A 1 79 ? -5.367 3.424 0.104 1.00 93.81 79 ALA A C 1
ATOM 600 O O . ALA A 1 79 ? -6.225 3.914 -0.628 1.00 93.81 79 ALA A O 1
ATOM 601 N N . ALA A 1 80 ? -4.166 3.968 0.273 1.00 94.25 80 ALA A N 1
ATOM 602 C CA . ALA A 1 80 ? -3.706 5.127 -0.481 1.00 94.25 80 ALA A CA 1
ATOM 603 C C . ALA A 1 80 ? -2.258 4.941 -0.920 1.00 94.25 80 ALA A C 1
ATOM 605 O O . ALA A 1 80 ? -1.460 4.322 -0.215 1.00 94.25 80 ALA A O 1
ATOM 606 N N . HIS A 1 81 ? -1.936 5.500 -2.078 1.00 93.25 81 HIS A N 1
ATOM 607 C CA . HIS A 1 81 ? -0.590 5.547 -2.623 1.00 93.25 81 HIS A CA 1
ATOM 608 C C . HIS A 1 81 ? 0.039 6.922 -2.356 1.00 93.25 81 HIS A C 1
ATOM 610 O O . HIS A 1 81 ? -0.667 7.929 -2.383 1.00 93.25 81 HIS A O 1
ATOM 616 N N . ILE A 1 82 ? 1.354 6.944 -2.135 1.00 91.94 82 ILE A N 1
ATOM 617 C CA . ILE A 1 82 ? 2.187 8.149 -2.167 1.00 91.94 82 ILE A CA 1
ATOM 618 C C . ILE A 1 82 ? 3.436 7.913 -3.026 1.00 91.94 82 ILE A C 1
ATOM 620 O O . ILE A 1 82 ? 4.048 6.838 -2.975 1.00 91.94 82 ILE A O 1
ATOM 624 N N . ASP A 1 83 ? 3.834 8.928 -3.792 1.00 88.31 83 ASP A N 1
ATOM 625 C CA . ASP A 1 83 ? 5.099 8.959 -4.528 1.00 88.31 83 ASP A CA 1
ATOM 626 C C . ASP A 1 83 ? 5.799 10.331 -4.446 1.00 88.31 83 ASP A C 1
ATOM 628 O O . ASP A 1 83 ? 5.279 11.277 -3.858 1.00 88.31 83 ASP A O 1
ATOM 632 N N . GLY A 1 84 ? 7.016 10.420 -4.995 1.00 83.38 84 GLY A N 1
ATOM 633 C CA . GLY A 1 84 ? 7.850 11.625 -4.942 1.00 83.38 84 GLY A CA 1
ATOM 634 C C . GLY A 1 84 ? 7.476 12.716 -5.948 1.00 83.38 84 GLY A C 1
ATOM 635 O O . GLY A 1 84 ? 8.102 13.774 -5.942 1.00 83.38 84 GLY A O 1
ATOM 636 N N . TYR A 1 85 ? 6.497 12.465 -6.815 1.00 85.12 85 TYR A N 1
ATOM 637 C CA . TYR A 1 85 ? 5.964 13.425 -7.781 1.00 85.12 85 TYR A CA 1
ATOM 638 C C . TYR A 1 85 ? 4.673 14.087 -7.283 1.00 85.12 85 TYR A C 1
ATOM 640 O O . TYR A 1 85 ? 4.242 15.089 -7.856 1.00 85.12 85 TYR A O 1
ATOM 648 N N . MET A 1 86 ? 4.058 13.551 -6.223 1.00 87.25 86 MET A N 1
ATOM 649 C CA . MET A 1 86 ? 2.869 14.132 -5.610 1.00 87.25 86 MET A CA 1
ATOM 650 C C . MET A 1 86 ? 3.174 15.470 -4.913 1.00 87.25 86 MET A C 1
ATOM 652 O O . MET A 1 86 ? 4.210 15.611 -4.256 1.00 87.25 86 MET A O 1
ATOM 656 N N . PRO A 1 87 ? 2.261 16.457 -4.984 1.00 90.88 87 PRO A N 1
ATOM 657 C CA . PRO A 1 87 ? 2.376 17.681 -4.202 1.00 90.88 87 PRO A CA 1
ATOM 658 C C . PRO A 1 87 ? 2.436 17.395 -2.695 1.00 90.88 87 PRO A C 1
ATOM 660 O O . PRO A 1 87 ? 1.623 16.636 -2.169 1.00 90.88 87 PRO A O 1
ATOM 663 N N . GLN A 1 88 ? 3.339 18.070 -1.973 1.00 86.81 88 GLN A N 1
ATOM 664 C CA . GLN A 1 88 ? 3.550 17.839 -0.535 1.00 86.81 88 GLN A CA 1
ATOM 665 C C . GLN A 1 88 ? 2.260 17.945 0.293 1.00 86.81 88 GLN A C 1
ATOM 667 O O . GLN A 1 88 ? 2.041 17.144 1.191 1.00 86.81 88 GLN A O 1
ATOM 672 N N . HIS A 1 89 ? 1.376 18.890 -0.036 1.00 90.94 89 HIS A N 1
ATOM 673 C CA . HIS A 1 89 ? 0.115 19.074 0.686 1.00 90.94 89 HIS A CA 1
ATOM 674 C C . HIS A 1 89 ? -0.850 17.884 0.536 1.00 90.94 89 HIS A C 1
ATOM 676 O O . HIS A 1 89 ? -1.588 17.580 1.470 1.00 90.94 89 HIS A O 1
ATOM 682 N N . GLU A 1 90 ? -0.838 17.189 -0.608 1.00 92.44 90 GLU A N 1
ATOM 683 C CA . GLU A 1 90 ? -1.624 15.965 -0.806 1.00 92.44 90 GLU A CA 1
ATOM 684 C C . GLU A 1 90 ? -1.024 14.807 -0.006 1.00 92.44 90 GLU A C 1
ATOM 686 O O . GLU A 1 90 ? -1.748 14.071 0.668 1.00 92.44 90 GLU A O 1
ATOM 691 N N . VAL A 1 91 ? 0.308 14.682 -0.031 1.00 90.38 91 VAL A N 1
ATOM 692 C CA . VAL A 1 91 ? 1.041 13.687 0.764 1.00 90.38 91 VAL A CA 1
ATOM 693 C C . VAL A 1 91 ? 0.756 13.883 2.255 1.00 90.38 91 VAL A C 1
ATOM 695 O O . VAL A 1 91 ? 0.410 12.924 2.943 1.00 90.38 91 VAL A O 1
ATOM 698 N N . ASP A 1 92 ? 0.826 15.117 2.753 1.00 90.25 92 ASP A N 1
ATOM 699 C CA . ASP A 1 92 ? 0.569 15.451 4.156 1.00 90.25 92 ASP A CA 1
ATOM 700 C C . ASP A 1 92 ? -0.858 15.085 4.583 1.00 90.25 92 ASP A C 1
ATOM 702 O O . ASP A 1 92 ? -1.062 14.531 5.669 1.00 90.25 92 ASP A O 1
ATOM 706 N N . GLU A 1 93 ? -1.849 15.332 3.723 1.00 94.00 93 GLU A N 1
ATOM 707 C CA . GLU A 1 93 ? -3.240 14.966 3.990 1.00 94.00 93 GLU A CA 1
ATOM 708 C C . GLU A 1 93 ? -3.431 13.443 4.038 1.00 94.00 93 GLU A C 1
ATOM 710 O O . GLU A 1 93 ? -4.057 12.921 4.967 1.00 94.00 93 GLU A O 1
ATOM 715 N N . ILE A 1 94 ? -2.831 12.704 3.101 1.00 93.75 94 ILE A N 1
ATOM 716 C CA . ILE A 1 94 ? -2.854 11.233 3.103 1.00 93.75 94 ILE A CA 1
ATOM 717 C C . ILE A 1 94 ? -2.200 10.689 4.377 1.00 93.75 94 ILE A C 1
ATOM 719 O O . ILE A 1 94 ? -2.769 9.824 5.052 1.00 93.75 94 ILE A O 1
ATOM 723 N N . LEU A 1 95 ? -1.037 11.220 4.761 1.00 90.69 95 LEU A N 1
ATOM 724 C CA . LEU A 1 95 ? -0.345 10.821 5.985 1.00 90.69 95 LEU A CA 1
ATOM 725 C C . LEU A 1 95 ? -1.170 11.148 7.236 1.00 90.69 95 LEU A C 1
ATOM 727 O O . LEU A 1 95 ? -1.203 10.344 8.172 1.00 90.69 95 LEU A O 1
ATOM 731 N N . ARG A 1 96 ? -1.880 12.282 7.260 1.00 93.06 96 ARG A N 1
ATOM 732 C CA . ARG A 1 96 ? -2.794 12.654 8.350 1.00 93.06 96 ARG A CA 1
ATOM 733 C C . ARG A 1 96 ? -3.955 11.666 8.469 1.00 93.06 96 ARG A C 1
ATOM 735 O O . ARG A 1 96 ? -4.237 11.185 9.570 1.00 93.06 96 ARG A O 1
ATOM 742 N N . LEU A 1 97 ? -4.602 11.327 7.354 1.00 94.06 97 LEU A N 1
ATOM 743 C CA . LEU A 1 97 ? -5.693 10.347 7.305 1.00 94.06 97 LEU A CA 1
ATOM 744 C C . LEU A 1 97 ? -5.221 8.941 7.702 1.00 94.06 97 LEU A C 1
ATOM 746 O O . LEU A 1 97 ? -5.928 8.229 8.423 1.00 94.06 97 LEU A O 1
ATOM 750 N N . TYR A 1 98 ? -4.013 8.557 7.291 1.00 91.81 9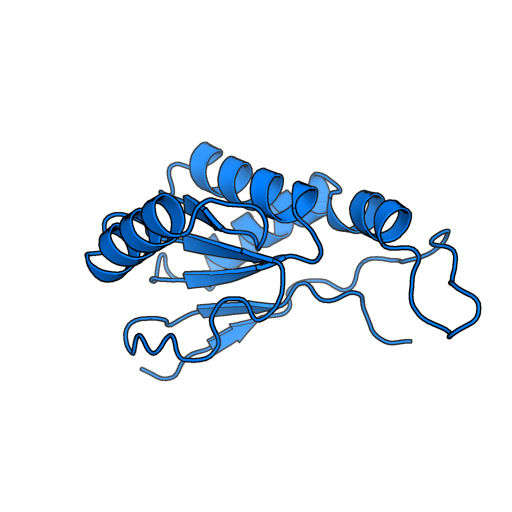8 TYR A N 1
ATOM 751 C CA . TYR A 1 98 ? -3.380 7.305 7.694 1.00 91.81 98 TYR A CA 1
ATOM 752 C C . TYR A 1 98 ? -3.081 7.277 9.197 1.00 91.81 98 TYR A C 1
ATOM 754 O O . TYR A 1 98 ? -3.498 6.343 9.888 1.00 91.81 98 TYR A O 1
ATOM 762 N N . LYS A 1 99 ? -2.468 8.330 9.755 1.00 88.44 99 LYS A N 1
ATOM 763 C CA . LYS A 1 99 ? -2.250 8.470 11.208 1.00 88.44 99 LYS A CA 1
ATOM 764 C C . LYS A 1 99 ? -3.557 8.365 11.995 1.00 88.44 99 LYS A C 1
ATOM 766 O O . LYS A 1 99 ? -3.615 7.602 12.955 1.00 88.44 99 LYS A O 1
ATOM 771 N N . ALA A 1 100 ? -4.619 9.017 11.523 1.00 90.94 100 ALA A N 1
ATOM 772 C CA . ALA A 1 100 ? -5.958 8.958 12.113 1.00 90.94 100 ALA A CA 1
ATOM 773 C C . ALA A 1 100 ? -6.683 7.603 11.939 1.00 90.94 100 ALA A C 1
ATOM 775 O O . ALA A 1 100 ? -7.803 7.442 12.424 1.00 90.94 100 ALA A O 1
ATOM 776 N N . GLY A 1 101 ? -6.090 6.637 11.227 1.00 90.00 101 GLY A N 1
ATOM 777 C CA . GLY A 1 101 ? -6.665 5.310 10.991 1.00 90.00 101 GLY A CA 1
ATOM 778 C C . GLY A 1 101 ? -7.808 5.286 9.972 1.00 90.00 101 GLY A C 1
ATOM 779 O O . GLY A 1 101 ? -8.503 4.277 9.868 1.00 90.00 101 GLY A O 1
ATOM 780 N N . LYS A 1 102 ? -8.014 6.380 9.224 1.00 93.50 102 LYS A N 1
ATOM 781 C CA . LYS A 1 102 ? -8.995 6.460 8.126 1.00 93.50 102 LYS A CA 1
ATOM 782 C C . LYS A 1 102 ? -8.509 5.729 6.878 1.00 93.50 102 LYS A C 1
ATOM 784 O O . LYS A 1 102 ? -9.315 5.151 6.157 1.00 93.50 102 LYS A O 1
ATOM 789 N N . ILE A 1 103 ? -7.196 5.720 6.667 1.00 94.44 103 ILE A N 1
ATOM 790 C CA . ILE A 1 103 ? -6.521 4.861 5.696 1.00 94.44 103 ILE A CA 1
ATOM 791 C C . ILE A 1 103 ? -5.879 3.718 6.479 1.00 94.44 103 ILE A C 1
ATOM 793 O O . ILE A 1 103 ? -5.205 3.943 7.486 1.00 94.44 103 ILE A O 1
ATOM 797 N N . LYS A 1 104 ? -6.124 2.484 6.040 1.00 91.50 104 LYS A N 1
ATOM 798 C CA . LYS A 1 104 ? -5.618 1.267 6.682 1.00 91.50 104 LYS A CA 1
ATOM 799 C C . LYS A 1 104 ? -4.268 0.847 6.111 1.00 91.50 104 LYS A C 1
ATOM 801 O O . LYS A 1 104 ? -3.412 0.391 6.872 1.00 91.50 104 LYS A O 1
ATOM 806 N N . VAL A 1 105 ? -4.102 0.997 4.799 1.00 91.75 105 VAL A N 1
ATOM 807 C CA . VAL A 1 105 ? -2.899 0.597 4.069 1.00 91.75 105 VAL A CA 1
ATOM 808 C C . VAL A 1 105 ? -2.309 1.804 3.350 1.00 91.75 105 VAL A C 1
ATOM 810 O O . VAL A 1 105 ? -2.979 2.434 2.538 1.00 91.75 105 VAL A O 1
ATOM 813 N N . LEU A 1 106 ? -1.056 2.131 3.641 1.00 92.06 106 LEU A N 1
ATOM 814 C CA . LEU A 1 106 ? -0.306 3.146 2.905 1.00 92.06 106 LEU A CA 1
ATOM 815 C C . LEU A 1 106 ? 0.698 2.450 1.986 1.00 92.06 106 LEU A C 1
ATOM 817 O O . LEU A 1 106 ? 1.473 1.620 2.453 1.00 92.06 106 LEU A O 1
ATOM 821 N N . VAL A 1 107 ? 0.693 2.784 0.698 1.00 90.94 107 VAL A N 1
ATOM 822 C CA . VAL A 1 107 ? 1.614 2.233 -0.301 1.00 90.94 107 VAL A CA 1
ATOM 823 C C . VAL A 1 107 ? 2.582 3.328 -0.747 1.00 90.94 107 VAL A C 1
ATOM 825 O O . VAL A 1 107 ? 2.163 4.332 -1.309 1.00 90.94 107 VAL A O 1
ATOM 828 N N . SER A 1 108 ? 3.877 3.148 -0.499 1.00 86.88 108 SER A N 1
ATOM 829 C CA . SER A 1 108 ? 4.929 4.128 -0.791 1.00 86.88 108 SER A CA 1
ATOM 830 C C . SER A 1 108 ? 5.879 3.606 -1.863 1.00 86.88 108 SER A C 1
ATOM 832 O O . SER A 1 108 ? 6.284 2.443 -1.823 1.00 86.88 108 SER A O 1
ATOM 834 N N . VAL A 1 109 ? 6.289 4.473 -2.788 1.00 78.50 109 VAL A N 1
ATOM 835 C CA . VAL A 1 109 ? 7.365 4.184 -3.749 1.00 78.50 109 VAL A CA 1
ATOM 836 C C . VAL A 1 109 ? 8.683 4.700 -3.180 1.00 78.50 109 VAL A C 1
ATOM 838 O O . VAL A 1 109 ? 8.845 5.901 -3.007 1.00 78.50 109 VAL A O 1
ATOM 841 N N . ALA A 1 110 ? 9.630 3.808 -2.879 1.00 61.59 110 ALA A N 1
ATOM 842 C CA . ALA A 1 110 ? 10.904 4.140 -2.219 1.00 61.59 110 ALA A CA 1
ATOM 843 C C . ALA A 1 110 ? 10.767 4.769 -0.805 1.00 61.59 110 ALA A C 1
ATOM 845 O O . ALA A 1 110 ? 9.668 4.915 -0.261 1.00 61.59 110 ALA A O 1
ATOM 846 N N . MET A 1 111 ? 11.909 5.094 -0.171 1.00 56.28 111 MET A N 1
ATOM 847 C CA . MET A 1 111 ? 12.027 5.672 1.187 1.00 56.28 111 MET A CA 1
ATOM 848 C C . MET A 1 111 ? 11.522 7.131 1.283 1.00 56.28 111 MET A C 1
ATOM 850 O O . MET A 1 111 ? 12.152 7.974 1.925 1.00 56.28 111 MET A O 1
ATOM 854 N N . LEU A 1 112 ? 10.367 7.448 0.696 1.00 54.50 112 LEU A N 1
ATOM 855 C CA . LEU A 1 112 ? 9.705 8.754 0.848 1.00 54.50 112 LEU A CA 1
ATOM 856 C C . LEU A 1 112 ? 9.315 9.071 2.295 1.00 54.50 112 LEU A C 1
ATOM 858 O O . LEU A 1 112 ? 9.014 10.206 2.633 1.00 54.50 112 LEU A O 1
ATOM 862 N N . ILE A 1 113 ? 9.366 8.067 3.164 1.00 53.66 113 ILE A N 1
ATOM 863 C CA . ILE A 1 113 ? 8.969 8.139 4.567 1.00 53.66 113 ILE A CA 1
ATOM 864 C C . ILE A 1 113 ? 10.174 8.177 5.515 1.00 53.66 113 ILE A C 1
ATOM 866 O O . ILE A 1 113 ? 10.076 7.775 6.674 1.00 53.66 113 ILE A O 1
ATOM 870 N N . LYS A 1 114 ? 11.330 8.690 5.063 1.00 48.91 114 LYS A N 1
ATOM 871 C CA . LYS A 1 114 ? 12.425 9.056 5.979 1.00 48.91 114 LYS A CA 1
ATOM 872 C C . LYS A 1 114 ? 11.877 9.994 7.067 1.00 48.91 114 LYS A C 1
ATOM 874 O O . LYS A 1 114 ? 11.515 11.127 6.781 1.00 48.91 114 LYS A O 1
ATOM 879 N N . GLY A 1 115 ? 11.820 9.509 8.310 1.00 51.16 115 GLY A N 1
ATOM 880 C CA . GLY A 1 115 ? 11.290 10.254 9.459 1.00 51.16 115 GLY A CA 1
ATOM 881 C C . GLY A 1 115 ? 9.803 10.030 9.770 1.00 51.16 115 GLY A C 1
ATOM 882 O O . GLY A 1 115 ? 9.284 10.668 10.683 1.00 51.16 115 GLY A O 1
ATOM 883 N N . PHE A 1 116 ? 9.107 9.131 9.063 1.00 61.62 116 PHE A N 1
ATOM 884 C CA . PHE A 1 116 ? 7.750 8.725 9.431 1.00 61.62 116 PHE A CA 1
ATOM 885 C C . PHE A 1 11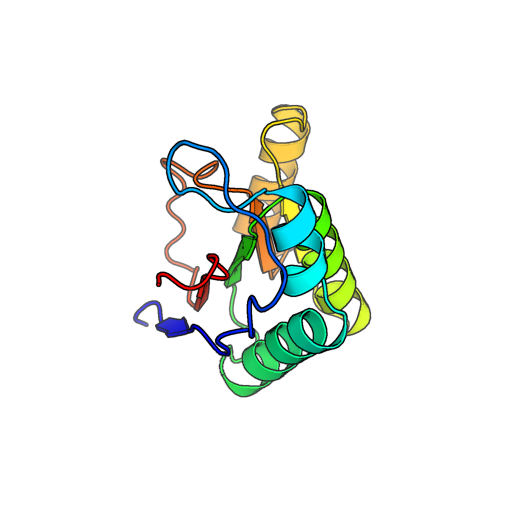6 ? 7.795 7.611 10.474 1.00 61.62 116 PHE A C 1
ATOM 887 O O . PHE A 1 116 ? 8.040 6.450 10.155 1.00 61.62 116 PHE A O 1
ATOM 894 N N . ASP A 1 117 ? 7.554 7.995 11.724 1.00 57.84 117 ASP A N 1
ATOM 895 C CA . ASP A 1 117 ? 7.381 7.078 12.843 1.00 57.84 117 ASP A CA 1
ATOM 896 C C . ASP A 1 117 ? 5.892 6.996 13.202 1.00 57.84 117 ASP A C 1
ATOM 898 O O . ASP A 1 117 ? 5.236 8.005 13.487 1.00 57.84 117 ASP A O 1
ATOM 902 N N . ASP A 1 118 ? 5.343 5.789 13.120 1.00 61.69 118 ASP A N 1
ATOM 903 C CA . ASP A 1 118 ? 3.985 5.487 13.548 1.00 61.69 118 ASP A CA 1
ATOM 904 C C . ASP A 1 118 ? 3.996 4.115 14.239 1.00 61.69 118 ASP A C 1
ATOM 906 O O . ASP A 1 118 ? 4.027 3.077 13.567 1.00 61.69 118 ASP A O 1
ATOM 910 N N . PRO A 1 119 ? 3.964 4.082 15.584 1.00 59.91 119 PRO A N 1
ATOM 911 C CA . PRO A 1 119 ? 4.085 2.844 16.350 1.00 59.91 119 PRO A CA 1
ATOM 912 C C . PRO A 1 119 ? 2.885 1.907 16.161 1.00 59.91 119 PRO A C 1
ATOM 914 O O . PRO A 1 119 ? 2.919 0.765 16.620 1.00 59.91 119 PRO A O 1
ATOM 917 N N . ALA A 1 120 ? 1.815 2.367 15.500 1.00 59.59 120 ALA A N 1
ATOM 918 C CA . ALA A 1 120 ? 0.666 1.538 15.159 1.00 59.59 120 ALA A CA 1
ATOM 919 C C . ALA A 1 120 ? 0.867 0.728 13.865 1.00 59.59 120 ALA A C 1
ATOM 921 O O . ALA A 1 120 ? 0.020 -0.117 13.558 1.00 59.59 120 ALA A O 1
ATOM 922 N N . ILE A 1 121 ? 1.950 0.949 13.105 1.00 63.62 121 ILE A N 1
ATOM 923 C CA . ILE A 1 121 ? 2.292 0.098 11.957 1.00 63.62 121 ILE A CA 1
ATOM 924 C C . ILE A 1 121 ? 2.714 -1.274 12.475 1.00 63.62 121 ILE A C 1
ATOM 926 O O . ILE A 1 121 ? 3.740 -1.430 13.138 1.00 63.62 121 ILE A O 1
ATOM 930 N N . ALA A 1 122 ? 1.929 -2.289 12.131 1.00 58.94 122 ALA A N 1
ATOM 931 C CA . ALA A 1 122 ? 2.174 -3.653 12.586 1.00 58.94 122 ALA A CA 1
ATOM 932 C C . ALA A 1 122 ? 2.640 -4.593 11.468 1.00 58.94 122 ALA A C 1
ATOM 934 O O . ALA A 1 122 ? 3.105 -5.692 11.766 1.00 58.94 122 ALA A O 1
ATOM 935 N N . CYS A 1 123 ? 2.517 -4.175 10.205 1.00 59.19 123 CYS A N 1
ATOM 936 C CA . CYS A 1 123 ? 2.864 -4.981 9.042 1.00 59.19 123 CYS A CA 1
ATOM 937 C C . CYS A 1 123 ? 3.655 -4.151 8.028 1.00 59.19 123 CYS A C 1
ATOM 939 O O . CYS A 1 123 ? 3.236 -3.046 7.662 1.00 59.19 123 CYS A O 1
ATOM 941 N N . LEU A 1 124 ? 4.784 -4.712 7.596 1.00 60.34 124 LEU A N 1
ATOM 942 C CA . LEU A 1 124 ? 5.605 -4.191 6.516 1.00 60.34 124 LEU A CA 1
ATOM 943 C C . LEU A 1 124 ? 5.624 -5.195 5.362 1.00 60.34 124 LEU A C 1
ATOM 945 O O . LEU A 1 124 ? 6.075 -6.328 5.545 1.00 60.34 124 LEU A O 1
ATOM 949 N N . VAL A 1 125 ? 5.173 -4.763 4.183 1.00 62.00 125 VAL A N 1
ATOM 950 C CA . VAL A 1 125 ? 5.312 -5.541 2.944 1.00 62.00 125 VAL A CA 1
ATOM 951 C C . VAL A 1 125 ? 6.407 -4.910 2.103 1.00 62.00 125 VAL A C 1
ATOM 953 O O . VAL A 1 125 ? 6.258 -3.808 1.572 1.00 62.00 125 VAL A O 1
ATOM 956 N N . LEU A 1 126 ? 7.521 -5.622 2.012 1.00 56.38 126 LEU A N 1
ATOM 957 C CA . LEU A 1 126 ? 8.620 -5.299 1.121 1.00 56.38 126 LEU A CA 1
ATOM 958 C C . LEU A 1 126 ? 8.377 -6.058 -0.185 1.00 56.38 126 LEU A C 1
ATOM 960 O O . LEU A 1 126 ? 8.477 -7.282 -0.204 1.00 56.38 126 LEU A O 1
ATOM 964 N N . ALA A 1 127 ? 8.095 -5.330 -1.268 1.00 55.56 127 ALA A N 1
ATOM 965 C CA . ALA A 1 127 ? 8.141 -5.859 -2.631 1.00 55.56 127 ALA A CA 1
ATOM 966 C C . ALA A 1 127 ? 9.358 -5.304 -3.408 1.00 55.56 127 ALA A C 1
ATOM 968 O O . ALA A 1 127 ? 9.179 -4.706 -4.474 1.00 55.56 127 ALA A O 1
ATOM 969 N N . PRO A 1 128 ? 10.600 -5.412 -2.883 1.00 50.75 128 PRO A N 1
ATOM 970 C CA . PRO A 1 128 ? 11.775 -5.092 -3.668 1.00 50.75 128 PRO A CA 1
ATOM 971 C C . PRO A 1 128 ? 11.914 -6.130 -4.790 1.00 50.75 128 PRO A C 1
ATOM 973 O O . PRO A 1 128 ? 11.469 -7.272 -4.628 1.00 50.75 128 PRO A O 1
ATOM 976 N N . PRO A 1 129 ? 12.550 -5.770 -5.916 1.00 45.12 129 PRO A N 1
ATOM 977 C CA . PRO A 1 129 ? 13.035 -6.783 -6.842 1.00 45.12 129 PRO A CA 1
ATOM 978 C C . PRO A 1 129 ? 13.850 -7.824 -6.068 1.00 45.12 129 PRO A C 1
ATOM 980 O O . PRO A 1 129 ? 14.658 -7.430 -5.218 1.00 45.12 129 PRO A O 1
ATOM 983 N N . PRO A 1 130 ? 13.683 -9.131 -6.328 1.00 44.75 130 PRO A N 1
ATOM 984 C CA . PRO A 1 130 ? 14.577 -10.107 -5.738 1.00 44.75 130 PRO A CA 1
ATOM 985 C C . PRO A 1 130 ? 16.024 -9.782 -6.118 1.00 44.75 130 PRO A C 1
ATOM 987 O O . PRO A 1 130 ? 16.347 -9.501 -7.278 1.00 44.75 130 PRO A O 1
ATOM 990 N N . SER A 1 131 ? 16.892 -9.778 -5.107 1.00 42.78 131 SER A N 1
ATOM 991 C CA . SER A 1 131 ? 18.335 -9.785 -5.308 1.00 42.78 131 SER A CA 1
ATOM 992 C C . SER A 1 131 ? 18.725 -11.078 -6.023 1.00 42.78 131 SER A C 1
ATOM 994 O O . SER A 1 131 ? 18.125 -12.121 -5.760 1.00 42.78 131 SER A O 1
ATOM 996 N N . ARG A 1 132 ? 19.708 -10.984 -6.925 1.00 41.16 132 ARG A N 1
ATOM 997 C CA . ARG A 1 132 ? 20.324 -12.135 -7.598 1.00 41.16 132 ARG A CA 1
ATOM 998 C C . ARG A 1 132 ? 20.705 -13.257 -6.637 1.00 41.16 132 ARG A C 1
ATOM 1000 O O . ARG A 1 132 ? 21.171 -12.932 -5.522 1.00 41.16 132 ARG A O 1
#

InterPro domains:
  IPR001650 Helicase, C-terminal domain-like [PF00271] (50-129)
  IPR027417 P-loop containing nucleoside triphosphate hydrolase [G3DSA:3.40.50.300] (18-132)
  IPR027417 P-loop containing nucleoside triphosphate hydrolase [SSF52540] (33-130)

pLDDT: mean 72.56, std 16.21, range [41.16, 94.75]